Protein AF-A0A3D1LEK0-F1 (afdb_monomer_lite)

Radius of gyration: 11.47 Å; chains: 1; bounding box: 26×29×21 Å

Sequence (62 aa):
GTLLRSDKSISPRTMHALHAAQERGVLLVPATGRLYRSLPEALLDEQLSRYFILVNGAQVYD

pLDDT: mean 91.97, std 5.24, range [66.69, 97.44]

Structure (mmCIF, N/CA/C/O backbone):
data_AF-A0A3D1LEK0-F1
#
_entry.id   AF-A0A3D1LEK0-F1
#
loop_
_atom_site.group_PDB
_atom_site.id
_atom_site.type_symbol
_atom_site.label_atom_id
_atom_site.label_alt_id
_atom_site.label_comp_id
_atom_site.label_asym_id
_atom_site.label_entity_id
_atom_site.label_seq_id
_atom_site.pdbx_PDB_ins_code
_atom_site.Cartn_x
_atom_site.Cartn_y
_atom_site.Cartn_z
_atom_site.occupancy
_atom_site.B_iso_or_equiv
_atom_site.auth_seq_id
_atom_site.auth_comp_id
_atom_site.auth_asym_id
_atom_site.auth_atom_id
_atom_site.pdbx_PDB_model_num
ATOM 1 N N . GLY A 1 1 ? 5.167 5.178 -11.172 1.00 66.69 1 GLY A N 1
ATOM 2 C CA . GLY A 1 1 ? 4.772 6.373 -10.414 1.00 66.69 1 GLY A CA 1
ATOM 3 C C . GLY A 1 1 ? 3.290 6.274 -10.179 1.00 66.69 1 GLY A C 1
ATOM 4 O O . GLY A 1 1 ? 2.588 6.037 -11.149 1.00 66.69 1 GLY A O 1
ATOM 5 N N . THR A 1 2 ? 2.861 6.370 -8.922 1.00 89.00 2 THR A N 1
ATOM 6 C CA . THR A 1 2 ? 1.447 6.399 -8.500 1.00 89.00 2 THR A CA 1
ATOM 7 C C . THR A 1 2 ? 1.414 7.021 -7.103 1.00 89.00 2 THR A C 1
ATOM 9 O O . THR A 1 2 ? 1.145 8.205 -6.969 1.00 89.00 2 THR A O 1
ATOM 12 N N . LEU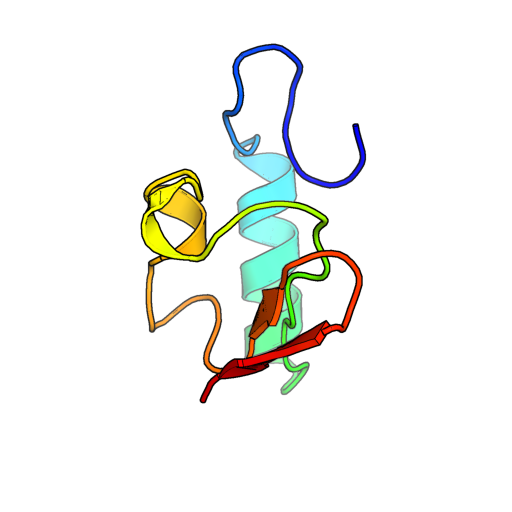 A 1 3 ? 1.822 6.255 -6.085 1.00 91.75 3 LEU A N 1
ATOM 13 C CA . LEU A 1 3 ? 1.942 6.714 -4.700 1.00 91.75 3 LEU A CA 1
ATOM 14 C C . LEU A 1 3 ? 3.345 7.254 -4.379 1.00 91.75 3 LEU A C 1
ATOM 16 O O . LEU A 1 3 ? 3.495 8.295 -3.745 1.00 91.75 3 LEU A O 1
ATOM 20 N N . LEU A 1 4 ? 4.374 6.532 -4.831 1.00 91.88 4 LEU A N 1
ATOM 21 C CA . LEU A 1 4 ? 5.772 6.868 -4.570 1.00 91.88 4 LEU A CA 1
ATOM 22 C C . LEU A 1 4 ? 6.266 7.966 -5.514 1.00 91.88 4 LEU A C 1
ATOM 24 O O . LEU A 1 4 ? 5.990 7.933 -6.722 1.00 91.88 4 LEU A O 1
ATOM 28 N N . ARG A 1 5 ? 7.079 8.871 -4.968 1.00 92.12 5 ARG A N 1
ATOM 29 C CA . ARG A 1 5 ? 7.887 9.839 -5.716 1.00 92.12 5 ARG A CA 1
ATOM 30 C C . ARG A 1 5 ? 9.027 9.130 -6.466 1.00 92.12 5 ARG A C 1
ATOM 32 O O . ARG A 1 5 ? 9.245 7.921 -6.334 1.00 92.12 5 ARG A O 1
ATOM 39 N N . SER A 1 6 ? 9.765 9.881 -7.283 1.00 92.12 6 SER A N 1
ATOM 40 C CA . SER A 1 6 ? 10.881 9.348 -8.082 1.00 92.12 6 SER A CA 1
ATOM 41 C C . SER A 1 6 ? 11.977 8.701 -7.224 1.00 92.12 6 SER A C 1
ATOM 43 O O . SER A 1 6 ? 12.514 7.664 -7.611 1.00 92.12 6 SER A O 1
ATOM 45 N N . ASP A 1 7 ? 12.221 9.254 -6.035 1.00 91.12 7 ASP A N 1
ATOM 46 C CA . ASP A 1 7 ? 13.169 8.781 -5.013 1.00 91.12 7 ASP A CA 1
ATOM 47 C C . ASP A 1 7 ? 12.630 7.627 -4.142 1.00 91.12 7 ASP A C 1
ATOM 49 O O . ASP A 1 7 ? 13.269 7.229 -3.177 1.00 91.12 7 ASP A O 1
ATOM 53 N N . LYS A 1 8 ? 11.460 7.071 -4.487 1.00 88.25 8 LYS A N 1
ATOM 54 C CA . LYS A 1 8 ? 10.760 6.006 -3.746 1.00 88.25 8 LYS A CA 1
ATOM 55 C C . LYS A 1 8 ? 10.226 6.416 -2.370 1.00 88.25 8 LYS A C 1
ATOM 57 O O . LYS A 1 8 ? 9.729 5.548 -1.658 1.00 88.25 8 LYS A O 1
ATOM 62 N N . SER A 1 9 ? 10.236 7.706 -2.036 1.00 91.00 9 SER A N 1
ATOM 63 C CA . SER A 1 9 ? 9.586 8.226 -0.832 1.00 91.00 9 SER A CA 1
ATOM 64 C C . SER A 1 9 ? 8.080 8.451 -1.032 1.00 91.00 9 SER A C 1
ATOM 66 O O . SER A 1 9 ? 7.584 8.569 -2.160 1.00 91.00 9 SER A O 1
ATOM 68 N N . ILE A 1 10 ? 7.346 8.545 0.078 1.00 91.56 10 ILE A N 1
ATOM 69 C CA . ILE A 1 10 ? 5.966 9.042 0.122 1.00 91.56 10 ILE A CA 1
ATOM 70 C C . ILE A 1 10 ? 6.021 10.486 0.624 1.00 91.56 10 ILE A C 1
ATOM 72 O O . ILE A 1 10 ? 6.675 10.778 1.621 1.00 91.56 10 ILE A O 1
ATOM 76 N N . SER A 1 11 ? 5.353 11.412 -0.069 1.00 93.50 11 SER A N 1
ATOM 77 C CA . SER A 1 11 ? 5.347 12.811 0.371 1.00 93.50 11 SER A CA 1
ATOM 78 C C . SER A 1 11 ? 4.551 12.987 1.674 1.00 93.50 11 SER A C 1
ATOM 80 O O . SER A 1 11 ? 3.542 12.297 1.842 1.00 93.50 11 SER A O 1
ATOM 82 N N . PRO A 1 12 ? 4.896 13.959 2.542 1.00 94.00 12 PRO A N 1
ATOM 83 C CA . PRO A 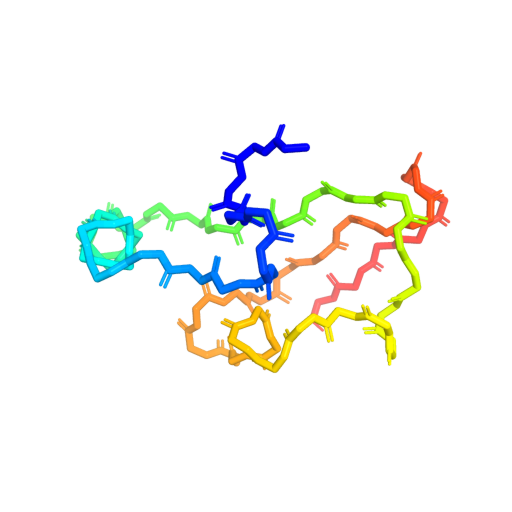1 12 ? 4.129 14.224 3.763 1.00 94.00 12 PRO A CA 1
ATOM 84 C C . PRO A 1 12 ? 2.639 14.483 3.501 1.00 94.00 12 PRO A C 1
ATOM 86 O O . PRO A 1 12 ? 1.776 13.955 4.196 1.00 94.00 12 PRO A O 1
ATOM 89 N N . ARG A 1 13 ? 2.320 15.224 2.429 1.00 96.12 13 ARG A N 1
ATOM 90 C CA . ARG A 1 13 ? 0.935 15.467 1.990 1.00 96.12 13 ARG A CA 1
ATOM 91 C C . ARG A 1 13 ? 0.201 14.165 1.662 1.00 96.12 13 ARG A C 1
ATOM 93 O O . ARG A 1 13 ? -0.961 14.014 2.022 1.00 96.12 13 ARG A O 1
ATOM 100 N N . THR A 1 14 ? 0.857 13.255 0.942 1.00 94.88 14 THR A N 1
ATOM 101 C CA . THR A 1 14 ? 0.276 11.959 0.573 1.00 94.88 14 THR A CA 1
ATOM 102 C C . THR A 1 14 ? 0.046 11.109 1.813 1.00 94.88 14 THR A C 1
ATOM 104 O O . THR A 1 14 ? -1.038 10.562 1.955 1.00 94.88 14 THR A O 1
ATOM 107 N N . MET A 1 15 ? 1.018 11.054 2.727 1.00 92.75 15 MET A N 1
ATOM 108 C CA . MET A 1 15 ? 0.886 10.287 3.965 1.00 92.75 15 MET A CA 1
ATOM 109 C C . MET A 1 15 ? -0.286 10.786 4.820 1.00 92.75 15 MET A C 1
ATOM 111 O O . MET A 1 15 ? -1.113 9.996 5.259 1.00 92.75 15 MET A O 1
ATOM 115 N N . HIS A 1 16 ? -0.441 12.107 4.956 1.00 95.12 16 HIS A N 1
ATOM 116 C CA . HIS A 1 16 ? -1.582 12.690 5.663 1.00 95.12 16 HIS A CA 1
ATOM 117 C C . HIS A 1 16 ? -2.931 12.310 5.028 1.00 95.12 16 HIS A C 1
ATOM 119 O O . HIS A 1 16 ? -3.886 12.000 5.735 1.00 95.12 16 HIS A O 1
ATOM 125 N N . ALA A 1 17 ? -3.013 12.283 3.694 1.00 95.69 17 ALA A N 1
ATOM 126 C CA . ALA A 1 17 ? -4.223 11.850 2.997 1.00 95.69 17 ALA A CA 1
ATOM 127 C C . ALA A 1 17 ? -4.532 10.356 3.215 1.00 95.69 17 ALA A C 1
ATOM 129 O O . ALA A 1 17 ? -5.703 10.001 3.336 1.00 95.69 17 ALA A O 1
ATOM 130 N N . LEU A 1 18 ? -3.505 9.497 3.286 1.00 94.25 18 LEU A N 1
ATOM 131 C CA . LEU A 1 18 ? -3.678 8.074 3.599 1.00 94.25 18 LEU A CA 1
ATOM 132 C C . LEU A 1 18 ? -4.233 7.890 5.014 1.00 94.25 18 LEU A C 1
ATOM 134 O O . LEU A 1 18 ? -5.259 7.235 5.171 1.00 94.25 18 LEU A O 1
ATOM 138 N N . HIS A 1 19 ? -3.632 8.538 6.014 1.00 93.62 19 HIS A N 1
ATOM 139 C CA . HIS A 1 19 ? -4.126 8.475 7.392 1.00 93.62 19 HIS A CA 1
ATOM 140 C C . HIS A 1 19 ? -5.558 9.004 7.518 1.00 93.62 19 HIS A C 1
ATOM 142 O O . HIS A 1 19 ? -6.407 8.340 8.102 1.00 93.62 19 HIS A O 1
ATOM 148 N N . ALA A 1 20 ? -5.876 10.136 6.883 1.00 95.81 20 ALA A N 1
ATOM 149 C CA . ALA A 1 20 ? -7.237 10.667 6.877 1.00 95.81 20 ALA A CA 1
ATOM 150 C C . ALA A 1 20 ? -8.251 9.686 6.250 1.00 95.81 20 ALA A C 1
ATOM 152 O O . ALA A 1 20 ? -9.407 9.621 6.678 1.00 95.81 20 ALA A O 1
ATOM 153 N N . ALA A 1 21 ? -7.853 8.917 5.234 1.00 95.06 21 ALA A N 1
ATOM 154 C CA . ALA A 1 21 ? -8.704 7.876 4.665 1.00 95.06 21 ALA A CA 1
ATOM 155 C C . ALA A 1 21 ? -8.902 6.712 5.653 1.00 95.06 21 ALA A C 1
ATOM 157 O O . ALA A 1 21 ? -10.036 6.274 5.856 1.00 95.06 21 ALA A O 1
ATOM 158 N N . GLN A 1 22 ? -7.837 6.266 6.322 1.00 93.81 22 GLN A N 1
ATOM 159 C CA . GLN A 1 22 ? -7.910 5.212 7.339 1.00 93.81 22 GLN A CA 1
ATOM 160 C C . GLN A 1 22 ? -8.793 5.599 8.529 1.00 93.81 22 GLN A C 1
ATOM 162 O O . GLN A 1 22 ? -9.620 4.800 8.957 1.00 93.81 22 GLN A O 1
ATOM 167 N N . GLU A 1 23 ? -8.699 6.842 9.008 1.00 94.81 23 GLU A N 1
ATOM 168 C CA . GLU A 1 23 ? -9.570 7.388 10.064 1.00 94.81 23 GLU A CA 1
ATOM 169 C C . GLU A 1 23 ? -11.062 7.329 9.694 1.00 94.81 23 GLU A C 1
ATOM 171 O O . GLU A 1 23 ? -11.927 7.300 10.565 1.00 94.81 23 GLU A O 1
ATOM 176 N N . ARG A 1 24 ? -11.377 7.295 8.394 1.00 97.06 24 ARG A N 1
ATOM 177 C CA . ARG A 1 24 ? -12.741 7.161 7.857 1.00 97.06 24 ARG A CA 1
ATOM 178 C C . ARG A 1 24 ? -13.121 5.706 7.558 1.00 97.06 24 ARG A C 1
ATOM 180 O O . ARG A 1 24 ? -14.156 5.467 6.942 1.00 97.06 24 ARG A O 1
ATOM 187 N N . GLY A 1 25 ? -12.298 4.744 7.972 1.00 94.88 25 GLY A N 1
ATOM 188 C CA . GLY A 1 25 ? -12.522 3.313 7.765 1.00 94.88 25 GLY A CA 1
ATOM 189 C C . GLY A 1 25 ? -12.153 2.808 6.369 1.00 94.88 25 GLY A C 1
ATOM 190 O O . GLY A 1 25 ? -12.564 1.711 5.995 1.00 94.88 25 GLY A O 1
ATOM 191 N N . VAL A 1 26 ? -11.401 3.580 5.576 1.00 95.56 26 VAL A N 1
ATOM 192 C CA . VAL A 1 26 ? -10.938 3.133 4.254 1.00 95.56 26 VAL A CA 1
ATOM 193 C C . VAL A 1 26 ? -9.722 2.226 4.415 1.00 95.56 26 VAL A C 1
ATOM 195 O O . VAL A 1 26 ? -8.713 2.618 4.998 1.00 95.56 26 VAL A O 1
ATOM 198 N N . LEU A 1 27 ? -9.799 1.026 3.841 1.00 93.38 27 LEU A N 1
ATOM 199 C CA . LEU A 1 27 ? -8.662 0.115 3.762 1.00 93.38 27 LEU A CA 1
ATOM 200 C C . LEU A 1 27 ? -7.718 0.543 2.638 1.00 93.38 27 LEU A C 1
ATOM 202 O O . LEU A 1 27 ? -8.123 0.666 1.480 1.00 93.38 27 LEU A O 1
ATOM 206 N N . LEU A 1 28 ? -6.447 0.731 2.977 1.00 93.19 28 LEU A N 1
ATOM 207 C CA . LEU A 1 28 ? -5.389 0.893 1.993 1.00 93.19 28 LEU A CA 1
ATOM 208 C C . LEU A 1 28 ? -4.884 -0.486 1.560 1.00 93.19 28 LEU A C 1
ATOM 210 O O . LEU A 1 28 ? -4.586 -1.323 2.405 1.00 93.19 28 LEU A O 1
ATOM 214 N N . VAL A 1 29 ? -4.778 -0.702 0.245 1.00 94.56 29 VAL A N 1
ATOM 215 C CA . VAL A 1 29 ? -4.239 -1.941 -0.336 1.00 94.56 29 VAL A CA 1
ATOM 216 C C . VAL A 1 29 ? -3.249 -1.591 -1.451 1.00 94.56 29 VAL A C 1
ATOM 218 O O . VAL A 1 29 ? -3.662 -1.259 -2.567 1.00 94.56 29 VAL A O 1
ATOM 221 N N . PRO A 1 30 ? -1.930 -1.619 -1.190 1.00 93.19 30 PRO A N 1
ATOM 222 C CA . PRO A 1 30 ? -0.919 -1.427 -2.214 1.00 93.19 30 PRO A CA 1
ATOM 223 C C . PRO A 1 30 ? -1.004 -2.524 -3.275 1.00 93.19 30 PRO A C 1
ATOM 225 O O . PRO A 1 30 ? -0.906 -3.711 -2.970 1.00 93.19 30 PRO A O 1
ATOM 228 N N . ALA A 1 31 ? -1.132 -2.111 -4.536 1.00 95.56 31 ALA A N 1
ATOM 229 C CA . ALA A 1 31 ? -1.091 -2.995 -5.693 1.00 95.56 31 ALA A CA 1
ATOM 230 C C . ALA A 1 31 ? 0.156 -2.709 -6.534 1.00 95.56 31 ALA A C 1
ATOM 232 O O . ALA A 1 31 ? 0.358 -1.590 -7.017 1.00 95.56 31 ALA A O 1
ATOM 233 N N . THR A 1 32 ? 1.037 -3.699 -6.686 1.00 94.56 32 THR A N 1
ATOM 234 C CA . THR A 1 32 ? 2.337 -3.498 -7.330 1.00 94.56 32 THR A CA 1
ATOM 235 C C . THR A 1 32 ? 2.895 -4.748 -8.010 1.00 94.56 32 THR A C 1
ATOM 237 O O . THR A 1 32 ? 2.612 -5.883 -7.642 1.00 94.56 32 THR A O 1
ATOM 240 N N . GLY A 1 33 ? 3.771 -4.531 -8.994 1.00 95.12 33 GLY A N 1
ATOM 241 C CA . GLY A 1 33 ? 4.597 -5.576 -9.608 1.00 95.12 33 GLY A CA 1
ATOM 242 C C . GLY A 1 33 ? 5.770 -6.053 -8.751 1.00 95.12 33 GLY A C 1
ATOM 243 O O . GLY A 1 33 ? 6.501 -6.953 -9.152 1.00 95.12 33 GLY A O 1
ATOM 244 N N . ARG A 1 34 ? 5.992 -5.429 -7.593 1.00 94.06 34 ARG A N 1
ATOM 245 C CA . ARG A 1 34 ? 7.113 -5.725 -6.696 1.00 94.06 34 ARG A CA 1
ATOM 246 C C . ARG A 1 34 ? 6.852 -6.975 -5.855 1.00 94.06 34 ARG A C 1
ATOM 248 O O . ARG A 1 34 ? 5.709 -7.325 -5.576 1.00 94.06 34 ARG A O 1
ATOM 255 N N . LEU A 1 35 ? 7.941 -7.607 -5.423 1.00 95.25 35 LEU A N 1
ATOM 256 C CA . LEU A 1 35 ? 7.940 -8.604 -4.350 1.00 95.25 35 LEU A CA 1
ATOM 257 C C . LEU A 1 35 ? 7.758 -7.894 -3.001 1.00 95.25 35 LEU A C 1
ATOM 259 O O . LEU A 1 35 ? 8.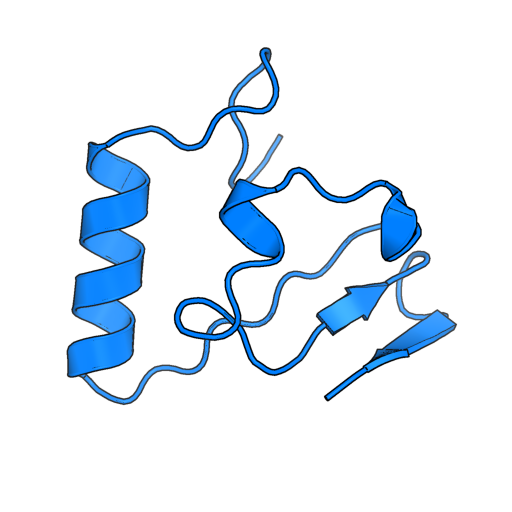256 -6.774 -2.854 1.00 95.25 35 LEU A O 1
ATOM 263 N N . TYR A 1 36 ? 7.171 -8.564 -2.004 1.00 92.00 36 TYR A N 1
ATOM 264 C CA . TYR A 1 36 ? 6.973 -8.005 -0.654 1.00 92.00 36 TYR A CA 1
ATOM 265 C C . TYR A 1 36 ? 8.264 -7.402 -0.077 1.00 92.00 36 TYR A C 1
ATOM 267 O O . TYR A 1 36 ? 8.337 -6.213 0.210 1.00 92.00 36 TYR A O 1
ATOM 275 N N . ARG A 1 37 ? 9.350 -8.187 -0.078 1.00 90.94 37 ARG A N 1
ATOM 276 C CA . ARG A 1 37 ? 10.690 -7.784 0.398 1.00 90.94 37 ARG A CA 1
ATOM 277 C C . ARG A 1 37 ? 11.347 -6.615 -0.355 1.00 90.94 37 ARG A C 1
ATOM 279 O O . ARG A 1 37 ? 12.443 -6.206 -0.002 1.00 90.94 37 ARG A O 1
ATOM 286 N N . SER A 1 38 ? 10.748 -6.158 -1.455 1.00 91.19 38 SER A N 1
ATOM 287 C CA . SER A 1 38 ? 11.255 -5.058 -2.291 1.00 91.19 38 SER A CA 1
ATOM 288 C C . SER A 1 38 ? 10.378 -3.803 -2.226 1.00 91.19 38 SER A C 1
ATOM 290 O O . SER A 1 38 ? 10.582 -2.856 -3.000 1.00 91.19 38 SER A O 1
ATOM 292 N N . LEU A 1 39 ? 9.375 -3.814 -1.344 1.00 89.88 39 LEU A N 1
ATOM 293 C CA . LEU A 1 39 ? 8.600 -2.635 -0.996 1.00 89.88 39 LEU A CA 1
ATOM 294 C C . LEU A 1 39 ? 9.460 -1.666 -0.167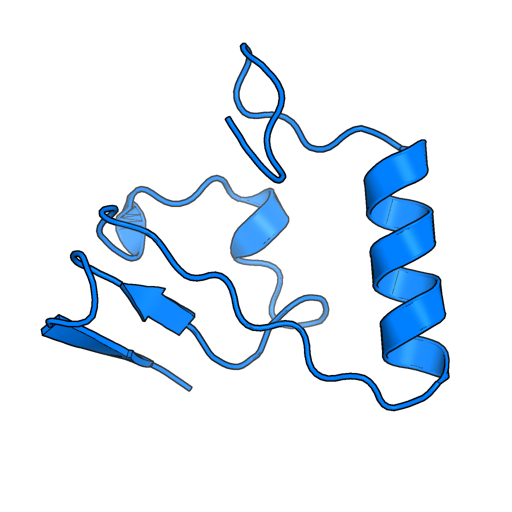 1.00 89.88 39 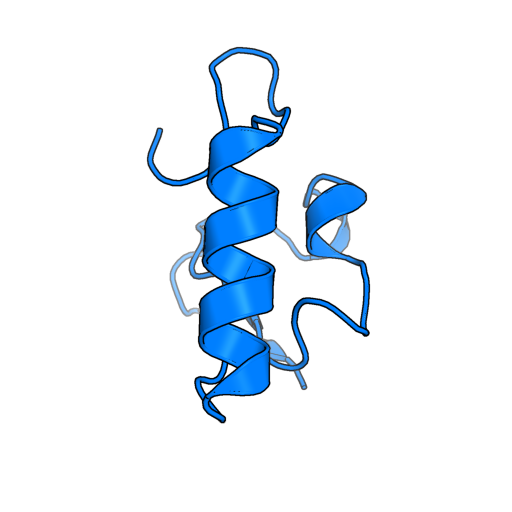LEU A C 1
ATOM 296 O O . LEU A 1 39 ? 10.280 -2.110 0.635 1.00 89.88 39 LEU A O 1
ATOM 300 N N . PRO A 1 40 ? 9.293 -0.345 -0.351 1.00 87.69 40 PRO A N 1
ATOM 301 C CA . PRO A 1 40 ? 9.823 0.640 0.582 1.00 87.69 40 PRO A CA 1
ATOM 302 C C . PRO A 1 40 ? 9.267 0.418 1.989 1.00 87.69 40 PRO A C 1
ATOM 304 O O . PRO A 1 40 ? 8.088 0.105 2.136 1.00 87.69 40 PRO A O 1
ATOM 307 N N . GLU A 1 41 ? 10.089 0.673 3.004 1.00 86.81 41 GLU A N 1
ATOM 308 C CA . GLU A 1 41 ? 9.741 0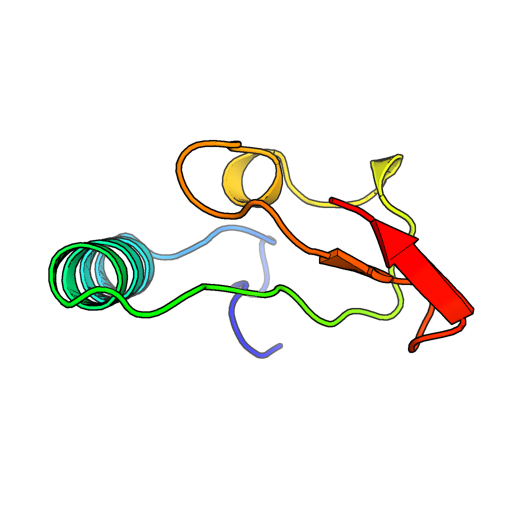.502 4.421 1.00 86.81 41 GLU A CA 1
ATOM 309 C C . GLU A 1 41 ? 8.458 1.246 4.817 1.00 86.81 41 GLU A C 1
ATOM 311 O O . GLU A 1 41 ? 7.610 0.692 5.500 1.00 86.81 41 GLU A O 1
ATOM 316 N N . ALA A 1 42 ? 8.236 2.445 4.270 1.00 82.00 42 ALA A N 1
ATOM 317 C CA . ALA A 1 42 ? 7.021 3.226 4.515 1.00 82.00 42 ALA A CA 1
ATOM 318 C C . ALA A 1 42 ? 5.711 2.542 4.067 1.00 82.00 42 ALA A C 1
ATOM 320 O O . ALA A 1 42 ? 4.642 2.978 4.471 1.00 82.00 42 ALA A O 1
ATOM 321 N N . LEU A 1 43 ? 5.770 1.523 3.199 1.00 85.12 43 LEU A N 1
ATOM 322 C CA . LEU A 1 43 ? 4.611 0.711 2.807 1.00 85.12 43 LEU A CA 1
ATOM 323 C C . LEU A 1 43 ? 4.481 -0.583 3.613 1.00 85.12 43 LEU A C 1
ATOM 325 O O . LEU A 1 43 ? 3.444 -1.226 3.518 1.00 85.12 43 LEU A O 1
ATOM 329 N N . LEU A 1 44 ? 5.522 -0.970 4.349 1.00 86.50 44 LEU A N 1
ATOM 330 C CA . LEU A 1 44 ? 5.545 -2.157 5.205 1.00 86.50 44 LEU A CA 1
ATOM 331 C C . LEU A 1 44 ? 5.069 -1.850 6.632 1.00 86.50 44 LEU A C 1
ATOM 333 O O . LEU A 1 44 ? 5.045 -2.745 7.468 1.00 86.50 44 LEU A O 1
ATOM 337 N N . ASP A 1 45 ? 4.708 -0.597 6.912 1.00 85.12 45 ASP A N 1
ATOM 338 C CA . ASP A 1 45 ? 4.060 -0.215 8.160 1.00 85.12 45 ASP A CA 1
ATOM 339 C C . ASP A 1 45 ? 2.677 -0.882 8.248 1.00 85.12 45 ASP A C 1
ATOM 341 O O . ASP A 1 45 ? 1.747 -0.526 7.515 1.00 85.12 45 ASP A O 1
ATOM 345 N N . GLU A 1 46 ? 2.550 -1.853 9.152 1.00 77.31 46 GLU A N 1
ATOM 346 C CA . GLU A 1 46 ? 1.316 -2.610 9.392 1.00 77.31 46 GLU A CA 1
ATOM 347 C C . GLU A 1 46 ? 0.158 -1.713 9.856 1.00 77.31 46 GLU A C 1
ATOM 349 O O . GLU A 1 46 ? -1.010 -2.060 9.677 1.00 77.31 46 GLU A O 1
ATOM 354 N N . GLN A 1 47 ? 0.450 -0.529 10.410 1.00 82.38 47 GLN A N 1
ATOM 355 C CA . GLN A 1 47 ? -0.585 0.448 10.745 1.00 82.38 47 GLN A CA 1
ATOM 356 C C . GLN A 1 47 ? -1.142 1.136 9.501 1.00 82.38 47 GLN A C 1
ATOM 358 O O . GLN A 1 47 ? -2.278 1.604 9.532 1.00 82.38 47 GLN A O 1
ATOM 363 N N . LEU A 1 48 ? -0.371 1.207 8.413 1.00 85.25 48 LEU A N 1
ATOM 364 C CA . LEU A 1 48 ? -0.759 1.864 7.168 1.00 85.25 48 LEU A CA 1
ATOM 365 C C . LEU A 1 48 ? -1.486 0.905 6.217 1.00 85.25 48 LEU A C 1
ATOM 367 O O . LEU A 1 48 ? -2.438 1.305 5.545 1.00 85.25 48 LEU A O 1
ATOM 371 N N . SER A 1 49 ? -1.044 -0.351 6.138 1.00 90.31 49 SER A N 1
ATOM 372 C CA . SER A 1 49 ? -1.644 -1.347 5.254 1.00 90.31 49 SER A CA 1
ATOM 373 C C . SER A 1 49 ? -1.548 -2.748 5.831 1.00 90.31 49 SER A C 1
ATOM 375 O O . SER A 1 49 ? -0.470 -3.212 6.180 1.00 90.31 49 SER A O 1
ATOM 377 N N . ARG A 1 50 ? -2.684 -3.442 5.825 1.00 91.38 50 ARG A N 1
ATOM 378 C CA . ARG A 1 50 ? -2.788 -4.853 6.195 1.00 91.38 50 ARG A CA 1
ATOM 379 C C . ARG A 1 50 ? -2.673 -5.761 4.964 1.00 91.38 50 ARG A C 1
ATOM 381 O O . ARG A 1 50 ? -1.859 -6.665 4.912 1.00 91.38 50 ARG A O 1
ATOM 388 N N . TYR A 1 51 ? -3.403 -5.435 3.898 1.00 94.00 51 TYR A N 1
ATOM 389 C CA . TYR A 1 51 ? -3.429 -6.249 2.681 1.00 94.00 51 TYR A CA 1
ATOM 390 C C . TYR A 1 51 ? -2.446 -5.767 1.618 1.00 94.00 51 TYR A C 1
ATOM 392 O O . TYR A 1 51 ? -2.259 -4.566 1.433 1.00 94.00 51 TYR A O 1
ATOM 400 N N . PHE A 1 52 ? -1.907 -6.695 0.825 1.00 95.75 52 PHE A N 1
ATOM 401 C CA . PHE A 1 52 ? -1.000 -6.376 -0.281 1.00 95.75 52 PHE A CA 1
ATOM 402 C C . PHE A 1 52 ? -1.319 -7.191 -1.529 1.00 95.75 52 PHE A C 1
ATOM 404 O O . PHE A 1 52 ? -1.452 -8.408 -1.456 1.00 95.75 52 PHE A O 1
ATOM 411 N N . ILE A 1 53 ? -1.358 -6.534 -2.690 1.00 97.06 53 ILE A N 1
ATOM 412 C CA . ILE A 1 53 ? -1.441 -7.179 -4.006 1.00 97.06 53 ILE A CA 1
ATOM 413 C C . ILE A 1 53 ? -0.078 -7.026 -4.688 1.00 97.06 53 ILE A C 1
ATOM 415 O O . ILE A 1 53 ? 0.356 -5.924 -5.030 1.00 97.06 53 ILE A O 1
ATOM 419 N N . LEU A 1 54 ? 0.619 -8.138 -4.883 1.00 96.75 54 LEU A N 1
ATOM 420 C CA . LEU A 1 54 ? 2.032 -8.185 -5.254 1.00 96.75 54 LEU A CA 1
ATOM 421 C C . LEU A 1 54 ? 2.242 -8.962 -6.551 1.00 96.75 54 LEU A C 1
ATOM 423 O O . LEU A 1 54 ? 1.361 -9.687 -7.012 1.00 96.75 54 LEU A O 1
ATOM 427 N N . VAL A 1 55 ? 3.437 -8.832 -7.136 1.00 96.62 55 VAL A N 1
ATOM 428 C CA . VAL A 1 55 ? 3.849 -9.576 -8.342 1.00 96.62 55 VAL A CA 1
ATOM 429 C C . VAL A 1 55 ? 2.796 -9.468 -9.457 1.00 96.62 55 VAL A C 1
ATOM 431 O O . VAL A 1 55 ? 2.388 -10.451 -10.068 1.00 96.62 55 VAL A O 1
ATOM 434 N N . ASN A 1 56 ? 2.306 -8.245 -9.689 1.00 96.19 56 ASN A N 1
ATOM 435 C CA . ASN A 1 56 ? 1.260 -7.937 -10.672 1.00 96.19 56 ASN A CA 1
ATOM 436 C C . ASN A 1 56 ? -0.046 -8.722 -10.435 1.00 96.19 56 ASN A C 1
ATOM 438 O O . ASN A 1 56 ? -0.740 -9.072 -11.384 1.00 96.19 56 ASN A O 1
ATOM 442 N N . GLY A 1 57 ? -0.372 -9.003 -9.171 1.00 96.56 57 GLY A N 1
ATOM 443 C CA . GLY A 1 57 ? -1.571 -9.739 -8.770 1.00 96.56 57 GLY A CA 1
ATOM 444 C C . GLY A 1 57 ? -1.377 -11.244 -8.594 1.00 96.56 57 GLY A C 1
ATOM 445 O O . GLY A 1 57 ? -2.322 -11.919 -8.204 1.00 96.56 57 GLY A O 1
ATOM 446 N N . ALA A 1 58 ? -0.177 -11.784 -8.830 1.00 97.44 58 ALA A N 1
ATOM 447 C CA . ALA A 1 58 ? 0.090 -13.210 -8.627 1.00 97.44 58 ALA A CA 1
ATOM 448 C C . ALA A 1 58 ? 0.200 -13.611 -7.142 1.00 97.44 58 ALA A C 1
ATOM 450 O O . ALA A 1 58 ? 0.147 -14.798 -6.828 1.00 97.44 58 ALA A O 1
ATOM 451 N N . GLN A 1 59 ? 0.375 -12.648 -6.231 1.00 97.06 59 GLN A N 1
ATOM 452 C CA . GLN A 1 59 ? 0.470 -12.888 -4.790 1.00 97.06 59 GLN A CA 1
ATOM 453 C C . GLN A 1 59 ? -0.396 -11.893 -4.015 1.00 97.06 59 GLN A C 1
ATOM 455 O O . GLN A 1 59 ? -0.395 -10.702 -4.327 1.00 97.06 59 GLN A O 1
ATOM 460 N N . VAL A 1 60 ? -1.105 -12.382 -2.993 1.00 96.38 60 VAL A N 1
ATOM 461 C CA . VAL A 1 60 ? -1.936 -11.569 -2.093 1.00 96.38 60 VAL A CA 1
ATOM 462 C C . VAL A 1 60 ? -1.626 -11.935 -0.649 1.00 96.38 60 VAL A C 1
ATOM 464 O O . VAL A 1 60 ? -1.722 -13.113 -0.307 1.00 96.38 60 VAL A O 1
ATOM 467 N N . TYR A 1 61 ? -1.233 -10.948 0.161 1.00 92.75 61 TYR A N 1
ATOM 468 C CA . TYR A 1 61 ? -0.911 -11.100 1.591 1.00 92.75 61 TYR A CA 1
ATOM 469 C C . TYR A 1 61 ? -1.913 -10.322 2.467 1.00 92.75 61 TYR A C 1
ATOM 471 O O . TYR A 1 61 ? -2.534 -9.372 1.977 1.00 92.75 61 TYR A O 1
ATOM 479 N N . ASP A 1 62 ? -2.038 -10.748 3.729 1.00 90.44 62 ASP A N 1
ATOM 480 C CA . ASP A 1 62 ? -2.763 -10.122 4.856 1.00 90.44 62 ASP A CA 1
ATOM 481 C C . ASP A 1 62 ? -1.786 -9.822 6.000 1.00 90.44 62 ASP A C 1
ATOM 483 O O . ASP A 1 62 ? -0.778 -10.567 6.086 1.00 90.44 62 ASP A O 1
#

Foldseek 3Di:
DPQADPVRDGDPVSVVVLVVCVVVVDADEEADLADPVPHDPVVVPCVRHQWYQYNRNPDIGD

Secondary structure (DSSP, 8-state):
--SS-TTSPPPHHHHHHHHHHHHTTPPP--B-SS-GGGS-GGG--TTT-S-EEEGGGTEEE-